Protein AF-A0A3N5G6B9-F1 (afdb_monomer_lite)

Structure (mmCIF, N/CA/C/O backbone):
data_AF-A0A3N5G6B9-F1
#
_entry.id   AF-A0A3N5G6B9-F1
#
loop_
_atom_site.group_PDB
_atom_site.id
_atom_site.type_symbol
_atom_site.label_atom_id
_atom_site.label_alt_id
_atom_site.label_comp_id
_atom_site.label_asym_id
_atom_site.label_entity_id
_atom_site.label_seq_id
_atom_site.pdbx_PDB_ins_code
_atom_site.Cartn_x
_atom_site.Cartn_y
_atom_site.Cartn_z
_atom_site.occupancy
_atom_site.B_iso_or_equiv
_atom_site.auth_seq_id
_atom_site.auth_comp_id
_atom_site.auth_asym_id
_atom_site.auth_atom_id
_atom_site.pdbx_PDB_model_num
ATOM 1 N N . MET A 1 1 ? -20.239 3.267 16.065 1.00 48.22 1 MET A N 1
ATOM 2 C CA . MET A 1 1 ? -19.106 2.953 15.160 1.00 48.22 1 MET A CA 1
ATOM 3 C C . MET A 1 1 ? -18.355 4.244 14.834 1.00 48.22 1 MET A C 1
ATOM 5 O O . MET A 1 1 ? -18.970 5.144 14.275 1.00 48.22 1 MET A O 1
ATOM 9 N N . SER A 1 2 ? -17.072 4.395 15.193 1.00 54.62 2 SER A N 1
ATOM 10 C CA . SER A 1 2 ? -16.310 5.609 14.844 1.00 54.62 2 SER A CA 1
ATOM 11 C C . SER A 1 2 ? -15.716 5.480 13.439 1.00 54.62 2 SER A C 1
ATOM 13 O O . SER A 1 2 ? -14.692 4.826 13.252 1.00 54.62 2 SER A O 1
ATOM 15 N N . ARG A 1 3 ? -16.334 6.139 12.453 1.00 71.06 3 ARG A N 1
ATOM 16 C CA . ARG A 1 3 ? -15.853 6.231 11.055 1.00 71.06 3 ARG A CA 1
ATOM 17 C C . ARG A 1 3 ? -14.401 6.740 10.957 1.00 71.06 3 ARG A C 1
ATOM 19 O O . ARG A 1 3 ? -13.704 6.430 9.999 1.00 71.06 3 ARG A O 1
ATOM 26 N N . ALA A 1 4 ? -13.935 7.446 11.989 1.00 69.12 4 ALA A N 1
ATOM 27 C CA . ALA A 1 4 ? -12.572 7.950 12.118 1.00 69.12 4 ALA A CA 1
ATOM 28 C C . ALA A 1 4 ? -11.488 6.850 12.124 1.00 69.12 4 ALA A C 1
ATOM 30 O O . ALA A 1 4 ? -10.441 7.040 11.514 1.00 69.12 4 ALA A O 1
ATOM 31 N N . GLY A 1 5 ? -11.733 5.692 12.755 1.00 69.69 5 GLY A N 1
ATOM 32 C CA . GLY A 1 5 ? -10.742 4.605 12.827 1.00 69.69 5 GLY A CA 1
ATOM 33 C C . GLY A 1 5 ? -10.517 3.916 11.479 1.00 69.69 5 GLY A C 1
ATOM 34 O O . GLY A 1 5 ? -9.381 3.651 11.096 1.00 69.69 5 GLY A O 1
ATOM 35 N N . ALA A 1 6 ? -11.596 3.705 10.720 1.00 72.31 6 ALA A N 1
ATOM 36 C CA . ALA A 1 6 ? -11.523 3.178 9.358 1.00 72.31 6 ALA A CA 1
ATOM 37 C C . ALA A 1 6 ? -10.863 4.178 8.391 1.00 72.31 6 ALA A C 1
ATOM 39 O O . ALA A 1 6 ? -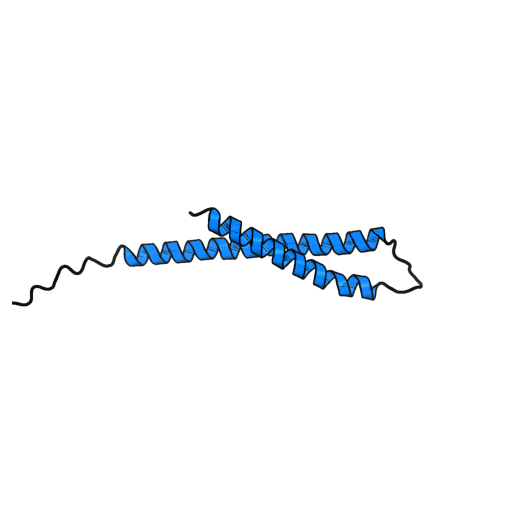10.029 3.783 7.581 1.00 72.31 6 ALA A O 1
ATOM 40 N N . ALA A 1 7 ? -11.179 5.474 8.517 1.00 78.62 7 ALA A N 1
ATOM 41 C CA . ALA A 1 7 ? -10.572 6.524 7.701 1.00 78.62 7 ALA A CA 1
ATOM 42 C C . ALA A 1 7 ? -9.054 6.620 7.928 1.00 78.62 7 ALA A C 1
ATOM 44 O O . ALA A 1 7 ? -8.285 6.555 6.973 1.00 78.62 7 ALA A O 1
ATOM 45 N N . PHE A 1 8 ? -8.604 6.681 9.185 1.00 83.19 8 PHE A N 1
ATOM 46 C CA . PHE A 1 8 ? -7.175 6.721 9.509 1.00 83.19 8 PHE A CA 1
ATOM 47 C C . PHE A 1 8 ? -6.441 5.449 9.068 1.00 83.19 8 PHE A C 1
ATOM 49 O O . PHE A 1 8 ? -5.375 5.526 8.456 1.00 83.19 8 PHE A O 1
ATOM 56 N N . GLY A 1 9 ? -7.053 4.285 9.310 1.00 80.75 9 GLY A N 1
ATOM 57 C CA . GLY A 1 9 ? -6.537 3.002 8.848 1.00 80.75 9 GLY A CA 1
ATOM 58 C C . GLY A 1 9 ? -6.327 2.976 7.335 1.00 80.75 9 GLY A C 1
ATOM 59 O O . GLY A 1 9 ? -5.264 2.567 6.881 1.00 80.75 9 GLY A O 1
ATOM 60 N N . SER A 1 10 ? -7.281 3.487 6.550 1.00 85.19 10 SER A N 1
ATOM 61 C CA . SER A 1 10 ? -7.153 3.543 5.087 1.00 85.19 10 SER A CA 1
ATOM 62 C C . SER A 1 10 ? -6.042 4.482 4.597 1.00 85.19 10 SER A C 1
ATOM 64 O O . SER A 1 10 ? -5.384 4.164 3.612 1.00 85.19 10 SER A O 1
ATOM 66 N N . LEU A 1 11 ? -5.768 5.589 5.300 1.00 86.12 11 LEU A N 1
ATOM 67 C CA . LEU A 1 11 ? -4.701 6.534 4.939 1.00 86.12 11 LEU A CA 1
ATOM 68 C C . LEU A 1 11 ? -3.303 5.940 5.173 1.00 86.12 11 LEU A C 1
ATOM 70 O O . LEU A 1 11 ? -2.432 6.021 4.302 1.00 86.12 11 LEU A O 1
ATOM 74 N N . ILE A 1 12 ? -3.088 5.304 6.331 1.00 90.44 12 ILE A N 1
ATOM 75 C CA . ILE A 1 12 ? -1.823 4.612 6.627 1.00 90.44 12 ILE A CA 1
ATOM 76 C C . ILE A 1 12 ? -1.662 3.400 5.716 1.00 90.44 12 ILE A C 1
ATOM 78 O O . ILE A 1 12 ? -0.616 3.215 5.102 1.00 90.44 12 ILE A O 1
ATOM 82 N N . GLY A 1 13 ? -2.713 2.592 5.594 1.00 88.56 13 GLY A N 1
ATOM 83 C CA . GLY A 1 13 ? -2.708 1.425 4.729 1.00 88.56 13 GLY A CA 1
ATOM 84 C C . GLY A 1 13 ? -2.385 1.784 3.282 1.00 88.56 13 GLY A C 1
ATOM 85 O O . GLY A 1 13 ? -1.502 1.174 2.687 1.00 88.56 13 GLY A O 1
ATOM 86 N N . GLY A 1 14 ? -3.044 2.803 2.727 1.00 86.44 14 GLY A N 1
ATOM 87 C CA . GLY A 1 14 ? -2.829 3.244 1.351 1.00 86.44 14 GLY A CA 1
ATOM 88 C C . GLY A 1 14 ? -1.416 3.768 1.098 1.00 86.44 14 GLY A C 1
ATOM 89 O O . GLY A 1 14 ? -0.802 3.395 0.102 1.00 86.44 14 GLY A O 1
ATOM 90 N N . SER A 1 15 ? -0.863 4.569 2.013 1.00 87.50 15 SER A N 1
ATOM 91 C CA . SER A 1 15 ? 0.505 5.099 1.883 1.00 87.50 15 SER A CA 1
ATOM 92 C C . SER A 1 15 ? 1.582 4.013 2.005 1.00 87.50 15 SER A C 1
ATOM 94 O O . SER A 1 15 ? 2.503 3.973 1.188 1.00 87.50 15 SER A O 1
ATOM 96 N N . VAL A 1 16 ? 1.447 3.084 2.958 1.00 90.94 16 VAL A N 1
ATOM 97 C CA . VAL A 1 16 ? 2.364 1.938 3.107 1.00 90.94 16 VAL A CA 1
ATOM 98 C C . VAL A 1 16 ? 2.247 0.982 1.919 1.00 90.94 16 VAL A C 1
ATOM 100 O O . VAL A 1 16 ? 3.260 0.534 1.384 1.00 90.94 16 VAL A O 1
ATOM 103 N N . GLY A 1 17 ? 1.024 0.702 1.467 1.00 90.75 17 GLY A N 1
ATOM 104 C CA . GLY A 1 17 ? 0.771 -0.142 0.304 1.00 90.75 17 GLY A CA 1
ATOM 105 C C . GLY A 1 17 ? 1.337 0.444 -0.987 1.00 90.75 17 GLY A C 1
ATOM 106 O O . GLY A 1 17 ? 1.955 -0.280 -1.763 1.00 90.75 17 GLY A O 1
ATOM 107 N N . PHE A 1 18 ? 1.187 1.754 -1.199 1.00 89.00 18 PHE A N 1
ATOM 108 C CA . PHE A 1 18 ? 1.769 2.452 -2.345 1.00 89.00 18 PHE A CA 1
ATOM 109 C C . PHE A 1 18 ? 3.296 2.329 -2.355 1.00 89.00 18 PHE A C 1
ATOM 111 O O . PHE A 1 18 ? 3.877 1.945 -3.368 1.00 89.00 18 PHE A O 1
ATOM 118 N N . ALA A 1 19 ? 3.942 2.595 -1.214 1.00 87.88 19 ALA A N 1
ATOM 119 C CA . ALA A 1 19 ? 5.390 2.466 -1.086 1.00 87.88 19 ALA A CA 1
ATOM 120 C C . ALA A 1 19 ? 5.848 1.027 -1.365 1.00 87.88 19 ALA A C 1
ATOM 122 O O . ALA A 1 19 ? 6.766 0.817 -2.154 1.00 87.88 19 ALA A O 1
ATOM 123 N N . ALA A 1 20 ? 5.175 0.030 -0.784 1.00 87.56 20 ALA A N 1
ATOM 124 C CA . ALA A 1 20 ? 5.484 -1.379 -1.018 1.00 87.56 20 ALA A CA 1
ATOM 125 C C . ALA A 1 20 ? 5.329 -1.776 -2.499 1.00 87.56 20 ALA A C 1
ATOM 127 O O . ALA A 1 20 ? 6.202 -2.449 -3.043 1.00 87.56 20 ALA A O 1
ATOM 128 N N . GLY A 1 21 ? 4.261 -1.319 -3.164 1.00 87.50 21 GLY A N 1
ATOM 129 C CA . GLY A 1 21 ? 4.040 -1.547 -4.595 1.00 87.50 21 GLY A CA 1
ATOM 130 C C . GLY A 1 21 ? 5.114 -0.900 -5.470 1.00 87.50 21 GLY A C 1
ATOM 131 O O . GLY A 1 21 ? 5.623 -1.534 -6.390 1.00 87.50 21 GLY A O 1
ATOM 132 N N . TYR A 1 22 ? 5.523 0.326 -5.141 1.00 84.88 22 TYR A N 1
ATOM 133 C CA . TYR A 1 22 ? 6.595 1.029 -5.846 1.00 84.88 22 TYR A CA 1
ATOM 134 C C . TYR A 1 22 ? 7.955 0.330 -5.683 1.00 84.88 22 TYR A C 1
ATOM 136 O O . TYR A 1 22 ? 8.654 0.085 -6.668 1.00 84.88 22 TYR A O 1
ATOM 144 N N . PHE A 1 23 ? 8.320 -0.070 -4.459 1.00 83.75 23 PHE A N 1
ATOM 145 C CA . PHE A 1 23 ? 9.570 -0.802 -4.224 1.00 83.75 23 PHE A CA 1
ATOM 146 C C . PHE A 1 23 ? 9.574 -2.177 -4.906 1.00 83.75 23 PHE A C 1
ATOM 148 O O . PHE A 1 23 ? 10.611 -2.576 -5.433 1.00 83.75 23 PHE A O 1
ATOM 155 N N . ALA A 1 24 ? 8.428 -2.861 -4.974 1.00 82.06 24 ALA A N 1
ATOM 156 C CA . ALA A 1 24 ? 8.282 -4.127 -5.696 1.00 82.06 24 ALA A CA 1
ATOM 157 C C . ALA A 1 24 ? 8.400 -3.973 -7.225 1.00 82.06 24 ALA A C 1
ATOM 159 O O . ALA A 1 24 ? 8.874 -4.890 -7.894 1.00 82.06 24 ALA A O 1
ATOM 160 N N . ALA A 1 25 ? 8.015 -2.819 -7.776 1.00 77.31 25 ALA A N 1
ATOM 161 C CA . ALA A 1 25 ? 8.135 -2.525 -9.203 1.00 77.31 25 ALA A CA 1
ATOM 162 C C . ALA A 1 25 ? 9.582 -2.239 -9.633 1.00 77.31 25 ALA A C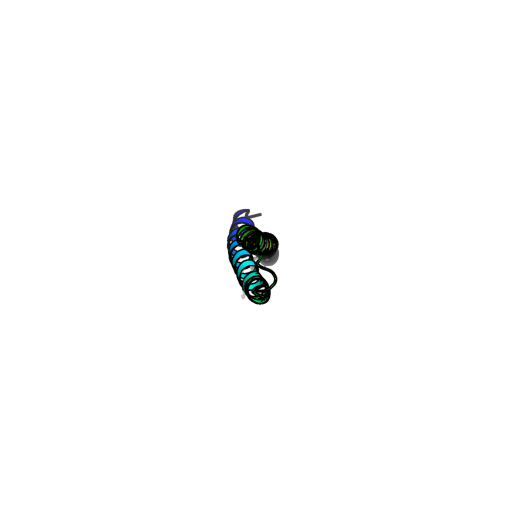 1
ATOM 164 O O . ALA A 1 25 ? 9.983 -2.599 -10.740 1.00 77.31 25 ALA A O 1
ATOM 165 N N . SER A 1 26 ? 10.381 -1.623 -8.754 1.00 73.12 26 SER A N 1
ATOM 166 C CA . SER A 1 26 ? 11.749 -1.201 -9.079 1.00 73.12 26 SER A CA 1
ATOM 167 C C . SER A 1 26 ? 12.679 -2.318 -9.599 1.00 73.12 26 SER A C 1
ATOM 169 O O . SER A 1 26 ? 13.328 -2.076 -10.619 1.00 73.12 26 SER A O 1
ATOM 171 N N . PRO A 1 27 ? 12.732 -3.547 -9.034 1.00 69.06 27 PRO A N 1
ATOM 172 C CA . PRO A 1 27 ? 13.565 -4.619 -9.583 1.00 69.06 27 PRO A CA 1
ATOM 173 C C . PRO A 1 27 ? 13.044 -5.164 -10.917 1.00 69.06 27 PRO A C 1
ATOM 175 O O . PRO A 1 27 ? 13.850 -5.583 -11.740 1.00 69.06 27 PRO A O 1
ATOM 178 N N . ILE A 1 28 ? 11.727 -5.131 -11.164 1.00 65.12 28 ILE A N 1
ATOM 179 C CA . ILE A 1 28 ? 11.137 -5.557 -12.445 1.00 65.12 28 ILE A CA 1
ATOM 180 C C . ILE A 1 28 ? 11.550 -4.574 -13.543 1.00 65.12 28 ILE A C 1
ATOM 182 O O . ILE A 1 28 ? 12.021 -4.999 -14.592 1.00 65.12 28 ILE A O 1
ATOM 186 N N . ALA A 1 29 ? 11.468 -3.271 -13.261 1.00 65.00 29 ALA A N 1
ATOM 187 C CA . ALA A 1 29 ? 11.873 -2.220 -14.189 1.00 65.00 29 ALA A CA 1
ATOM 188 C C . ALA A 1 29 ? 13.389 -2.199 -14.475 1.00 65.00 29 ALA A C 1
ATOM 190 O O . ALA A 1 29 ? 13.791 -1.805 -15.566 1.00 65.00 29 ALA A O 1
ATOM 191 N N . HIS A 1 30 ? 14.228 -2.620 -13.518 1.00 65.88 30 HIS A N 1
ATOM 192 C CA . HIS A 1 30 ? 15.685 -2.728 -13.709 1.00 65.88 30 HIS A CA 1
ATOM 193 C C . HIS A 1 30 ? 16.103 -4.051 -14.376 1.00 65.88 30 HIS A C 1
ATOM 195 O O . HIS A 1 30 ? 17.128 -4.103 -15.048 1.00 65.88 3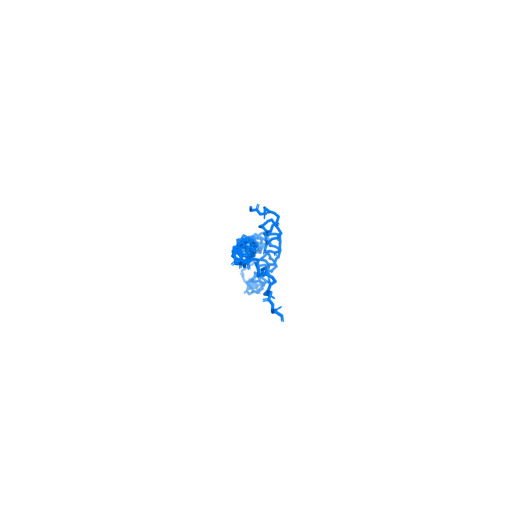0 HIS A O 1
ATOM 201 N N . ALA A 1 31 ? 15.327 -5.129 -14.222 1.00 62.41 31 ALA A N 1
ATOM 202 C CA . ALA A 1 31 ? 15.597 -6.409 -14.882 1.00 62.41 31 ALA A CA 1
ATOM 203 C C . ALA A 1 31 ? 15.288 -6.384 -16.392 1.00 62.41 31 ALA A C 1
ATOM 205 O O . ALA A 1 31 ? 15.775 -7.235 -17.133 1.00 62.41 31 ALA A O 1
ATOM 206 N N . THR A 1 32 ? 14.494 -5.414 -16.849 1.00 61.22 32 THR A N 1
ATOM 207 C CA . THR A 1 32 ? 14.111 -5.230 -18.257 1.00 61.22 32 THR A CA 1
ATOM 208 C C . THR A 1 32 ? 15.050 -4.323 -19.055 1.00 61.22 32 THR A C 1
ATOM 210 O O . THR A 1 32 ? 14.801 -4.110 -20.239 1.00 61.22 32 THR A O 1
ATOM 213 N N . ASP A 1 33 ? 16.139 -3.827 -18.460 1.00 62.59 33 ASP A N 1
ATOM 214 C CA . ASP A 1 33 ? 17.163 -3.016 -19.139 1.00 62.59 33 ASP A CA 1
ATOM 215 C C . ASP A 1 33 ? 18.079 -3.889 -20.044 1.00 62.59 33 ASP A C 1
ATOM 217 O O . ASP A 1 33 ? 19.305 -3.773 -20.016 1.00 62.59 33 ASP A O 1
ATOM 221 N N . ASP A 1 34 ? 17.503 -4.794 -20.853 1.00 64.81 34 ASP A N 1
ATOM 222 C CA . ASP A 1 34 ? 18.239 -5.466 -21.932 1.00 64.81 34 ASP A CA 1
ATOM 223 C C . ASP A 1 34 ? 18.391 -4.470 -23.098 1.00 64.81 34 ASP A C 1
ATOM 225 O O . ASP A 1 34 ? 17.393 -4.096 -23.723 1.00 64.81 34 ASP A O 1
ATOM 229 N N . PRO A 1 35 ? 19.619 -4.044 -23.447 1.00 65.25 35 PRO A N 1
ATOM 230 C CA . PRO A 1 35 ? 19.853 -3.058 -24.503 1.00 65.25 35 PRO A CA 1
ATOM 231 C C . PRO A 1 35 ? 19.380 -3.518 -25.892 1.00 65.25 35 PRO A C 1
ATOM 233 O O . PRO A 1 35 ? 19.319 -2.709 -26.816 1.00 65.25 35 PRO A O 1
ATOM 236 N N . ARG A 1 36 ? 19.046 -4.804 -26.061 1.00 72.81 36 ARG A N 1
ATOM 237 C CA . ARG A 1 36 ? 18.508 -5.362 -27.310 1.00 72.81 36 ARG A CA 1
ATOM 238 C C . ARG A 1 36 ? 17.004 -5.142 -27.477 1.00 72.81 36 ARG A C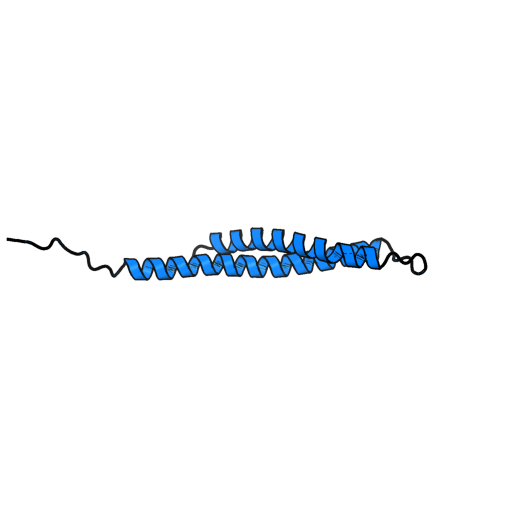 1
ATOM 240 O O . ARG A 1 36 ? 16.516 -5.237 -28.599 1.00 72.81 36 ARG A O 1
ATOM 247 N N . PHE A 1 37 ? 16.288 -4.837 -26.397 1.00 64.19 37 PHE A N 1
ATOM 248 C CA . PHE A 1 37 ? 14.846 -4.598 -26.400 1.00 64.19 37 PHE A CA 1
ATOM 249 C C . PHE A 1 37 ? 14.556 -3.292 -25.655 1.00 64.19 37 PHE A C 1
ATOM 251 O O . PHE A 1 37 ? 14.163 -3.328 -24.491 1.00 64.19 37 PHE A O 1
ATOM 258 N N . PRO A 1 38 ? 14.791 -2.124 -26.283 1.00 66.00 38 PRO A N 1
ATOM 259 C CA . PRO A 1 38 ? 14.541 -0.845 -25.638 1.00 66.00 38 PRO A CA 1
ATOM 260 C C . PRO A 1 38 ? 13.040 -0.689 -25.392 1.00 66.00 38 PRO A C 1
ATOM 262 O O . PRO A 1 38 ? 12.258 -0.508 -26.324 1.00 66.00 38 PRO A O 1
ATOM 265 N N . TRP A 1 39 ? 12.642 -0.778 -24.127 1.00 71.69 39 TRP A N 1
ATOM 266 C CA . TRP A 1 39 ? 11.287 -0.460 -23.699 1.00 71.69 39 TRP A CA 1
ATOM 267 C C . TRP A 1 39 ? 11.041 1.037 -23.873 1.00 71.69 39 TRP A C 1
ATOM 269 O O . TRP A 1 39 ? 11.913 1.856 -23.561 1.00 71.69 39 TRP A O 1
ATOM 279 N N . ASP A 1 40 ? 9.849 1.407 -24.345 1.00 83.44 40 ASP A N 1
ATOM 280 C CA . ASP A 1 40 ? 9.454 2.810 -24.351 1.00 83.44 40 ASP A CA 1
ATOM 281 C C . ASP A 1 40 ? 9.426 3.313 -22.899 1.00 83.44 40 ASP A C 1
ATOM 283 O O . ASP A 1 40 ? 8.879 2.674 -21.994 1.00 83.44 40 ASP A O 1
ATOM 287 N N . ARG A 1 41 ? 10.022 4.482 -22.658 1.00 79.62 41 ARG A N 1
ATOM 288 C CA . ARG A 1 41 ? 10.054 5.125 -21.340 1.00 79.62 41 ARG A CA 1
ATOM 289 C C . ARG A 1 41 ? 8.643 5.277 -20.768 1.00 79.62 41 ARG A C 1
ATOM 291 O O . ARG A 1 41 ? 8.457 5.166 -19.558 1.00 79.62 41 ARG A O 1
ATOM 298 N N . GLN A 1 42 ? 7.658 5.505 -21.638 1.00 79.31 42 GLN A N 1
ATOM 299 C CA . GLN A 1 42 ? 6.250 5.598 -21.265 1.00 79.31 42 GLN A CA 1
ATOM 300 C C . GLN A 1 42 ? 5.701 4.270 -20.717 1.00 79.31 42 GLN A C 1
ATOM 302 O O . GLN A 1 42 ? 4.922 4.268 -19.765 1.00 79.31 42 GLN A O 1
ATOM 307 N N . GLU A 1 43 ? 6.122 3.137 -21.278 1.00 81.56 43 GLU A N 1
ATOM 308 C CA . GLU A 1 43 ? 5.671 1.801 -20.883 1.00 81.56 43 GLU A CA 1
ATOM 309 C C . GLU A 1 43 ? 6.244 1.392 -19.520 1.00 81.56 43 GLU A C 1
ATOM 311 O O . GLU A 1 43 ? 5.514 0.881 -18.667 1.00 81.56 43 GLU A O 1
ATOM 316 N N . ARG A 1 44 ? 7.512 1.739 -19.261 1.00 75.81 44 ARG A N 1
ATOM 317 C CA . ARG A 1 44 ? 8.145 1.572 -17.943 1.00 75.81 44 ARG A CA 1
ATOM 318 C C . ARG A 1 44 ? 7.423 2.374 -16.858 1.00 75.81 44 ARG A C 1
ATOM 320 O O . ARG A 1 44 ? 7.089 1.826 -15.809 1.00 75.81 44 ARG A O 1
ATOM 327 N N . LEU A 1 45 ? 7.118 3.644 -17.131 1.00 81.25 45 LEU A N 1
ATOM 328 C CA . LEU A 1 45 ? 6.359 4.492 -16.205 1.00 81.25 45 LEU A CA 1
ATOM 329 C C . LEU A 1 45 ? 4.948 3.944 -15.952 1.00 81.25 45 LEU A C 1
ATOM 331 O O . LEU A 1 45 ? 4.488 3.936 -14.811 1.00 81.25 45 LEU A O 1
ATOM 335 N N . ASN A 1 46 ? 4.277 3.435 -16.989 1.00 85.56 46 ASN A N 1
ATOM 336 C CA . ASN A 1 46 ? 2.957 2.821 -16.852 1.00 85.56 46 ASN A CA 1
ATOM 337 C C . 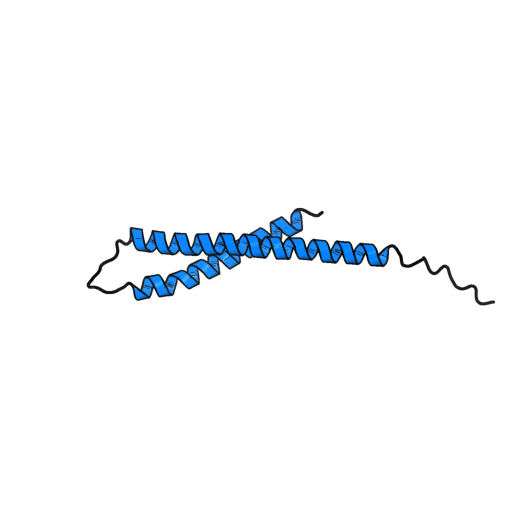ASN A 1 46 ? 2.997 1.553 -15.984 1.00 85.56 46 ASN A C 1
ATOM 339 O O . ASN A 1 46 ? 2.093 1.344 -15.173 1.00 85.56 46 ASN A O 1
ATOM 343 N N . MET A 1 47 ? 4.036 0.720 -16.106 1.00 82.00 47 MET A N 1
ATOM 344 C CA . MET A 1 47 ? 4.207 -0.441 -15.227 1.00 82.00 47 MET A CA 1
ATOM 345 C C . MET A 1 47 ? 4.450 -0.033 -13.777 1.00 82.00 47 MET A C 1
ATOM 347 O O . MET A 1 47 ? 3.754 -0.526 -12.890 1.00 82.00 47 MET A O 1
ATOM 351 N N . GLU A 1 48 ? 5.386 0.884 -13.529 1.00 84.25 48 GLU A N 1
ATOM 352 C CA . GLU A 1 48 ? 5.684 1.375 -12.178 1.00 84.25 48 GLU A CA 1
ATOM 353 C C . GLU A 1 48 ? 4.433 1.984 -11.518 1.00 84.25 48 GLU A C 1
ATOM 355 O O . GLU A 1 48 ? 4.121 1.665 -10.367 1.00 84.25 48 GLU A O 1
ATOM 360 N N . MET A 1 49 ? 3.653 2.775 -12.268 1.00 85.81 49 MET A N 1
ATOM 361 C CA . MET A 1 49 ? 2.370 3.310 -11.805 1.00 85.81 49 MET A CA 1
ATOM 362 C C . MET A 1 49 ? 1.354 2.209 -11.499 1.00 85.81 49 MET A C 1
ATOM 364 O O . MET A 1 49 ? 0.715 2.265 -10.450 1.00 85.81 49 MET A O 1
ATOM 368 N N . ASN A 1 50 ? 1.207 1.200 -12.362 1.00 88.12 50 ASN A N 1
ATOM 369 C CA . ASN A 1 50 ? 0.258 0.107 -12.140 1.00 88.12 50 ASN A CA 1
ATOM 370 C C . ASN A 1 50 ? 0.580 -0.680 -10.863 1.00 88.12 50 ASN A C 1
ATOM 372 O O . ASN A 1 50 ? -0.316 -0.928 -10.056 1.00 88.12 50 ASN A O 1
ATOM 376 N N . PHE A 1 51 ? 1.847 -1.030 -10.633 1.00 86.56 51 PHE A N 1
ATOM 377 C CA . PHE A 1 51 ? 2.257 -1.742 -9.419 1.00 86.56 51 PHE A CA 1
ATOM 378 C C . PHE A 1 51 ? 2.080 -0.897 -8.154 1.00 86.56 51 PHE A C 1
ATOM 380 O O . PHE A 1 51 ? 1.584 -1.400 -7.142 1.00 86.56 51 PHE A O 1
ATOM 387 N N . ALA A 1 52 ? 2.419 0.392 -8.209 1.00 86.38 52 ALA A N 1
ATOM 388 C CA . ALA A 1 52 ? 2.193 1.306 -7.095 1.00 86.38 52 ALA A CA 1
ATOM 389 C C . ALA A 1 52 ? 0.693 1.463 -6.780 1.00 86.38 52 ALA A C 1
ATOM 391 O O . ALA A 1 52 ? 0.299 1.493 -5.612 1.00 86.38 52 ALA A O 1
ATOM 392 N N . LEU A 1 53 ? -0.159 1.489 -7.809 1.00 89.81 53 LEU A N 1
ATOM 393 C CA . LEU A 1 53 ? -1.610 1.598 -7.670 1.00 89.81 53 LEU A CA 1
ATOM 394 C C . LEU A 1 53 ? -2.221 0.323 -7.074 1.00 89.81 53 LEU A C 1
ATOM 396 O O . LEU A 1 53 ? -3.014 0.406 -6.138 1.00 89.81 53 LEU A O 1
ATOM 400 N N . VAL A 1 54 ? -1.793 -0.858 -7.534 1.00 90.50 54 VAL A N 1
ATOM 401 C CA . VAL A 1 54 ? -2.178 -2.149 -6.936 1.00 90.50 54 VAL A CA 1
ATOM 402 C C . VAL A 1 54 ? -1.767 -2.207 -5.463 1.00 90.50 54 VAL A C 1
ATOM 404 O O . VAL A 1 54 ? -2.582 -2.559 -4.607 1.00 90.50 54 VAL A O 1
ATOM 407 N N . GLY A 1 55 ? -0.534 -1.799 -5.152 1.00 90.19 55 GLY A N 1
ATOM 408 C CA . GLY A 1 55 ? -0.041 -1.715 -3.781 1.00 90.19 55 GLY A CA 1
ATOM 409 C C . GLY A 1 55 ? -0.894 -0.792 -2.909 1.00 90.19 55 GLY A C 1
ATOM 410 O O . GLY A 1 55 ? -1.319 -1.187 -1.822 1.00 90.19 55 GLY A O 1
ATOM 411 N N . ALA A 1 56 ? -1.214 0.410 -3.395 1.00 87.88 56 ALA A N 1
ATOM 412 C CA . ALA A 1 56 ? -2.053 1.376 -2.684 1.00 87.88 56 ALA A CA 1
ATOM 413 C C . ALA A 1 56 ? -3.461 0.837 -2.400 1.00 87.88 56 ALA A C 1
ATOM 415 O O . ALA A 1 56 ? -3.992 1.036 -1.305 1.00 87.88 56 ALA A O 1
ATOM 416 N N . VAL A 1 57 ? -4.059 0.129 -3.363 1.00 91.88 57 VAL A N 1
ATOM 417 C CA . VAL A 1 57 ? -5.386 -0.481 -3.218 1.00 91.88 57 VAL A CA 1
ATOM 418 C C . VAL A 1 57 ? -5.363 -1.549 -2.124 1.00 91.88 57 VAL A C 1
ATOM 420 O O . VAL A 1 57 ? -6.131 -1.456 -1.166 1.00 91.88 57 VAL A O 1
ATOM 423 N N . ILE A 1 58 ? -4.447 -2.519 -2.210 1.00 91.88 58 ILE A N 1
ATOM 424 C CA . ILE A 1 58 ? -4.321 -3.598 -1.216 1.00 91.88 58 ILE A CA 1
ATOM 425 C C . ILE A 1 58 ? -4.032 -3.021 0.170 1.00 91.88 58 ILE A C 1
ATOM 427 O O . ILE A 1 58 ? -4.679 -3.392 1.152 1.00 91.88 58 ILE A O 1
ATOM 431 N N . GLY A 1 59 ? -3.098 -2.074 0.246 1.00 90.75 59 GLY A N 1
ATOM 432 C CA . GLY A 1 59 ? -2.757 -1.395 1.485 1.00 90.75 59 GLY A CA 1
ATOM 433 C C . GLY A 1 59 ? -3.953 -0.677 2.103 1.00 90.75 59 GLY A C 1
ATOM 434 O O . GLY A 1 59 ? -4.191 -0.812 3.301 1.00 90.75 59 GLY A O 1
ATOM 435 N N . SER A 1 60 ? -4.761 0.021 1.302 1.00 88.75 60 SER A N 1
ATOM 436 C CA . SER A 1 60 ? -5.967 0.712 1.778 1.00 88.75 60 SER A CA 1
ATOM 437 C C . SER A 1 60 ? -6.986 -0.259 2.380 1.00 88.75 60 SER A C 1
ATOM 439 O O . SER A 1 60 ? -7.549 0.028 3.438 1.00 88.75 60 SER A O 1
ATOM 441 N N . PHE A 1 61 ? -7.184 -1.429 1.762 1.00 88.62 61 PHE A N 1
ATOM 442 C CA . PHE A 1 61 ? -8.057 -2.478 2.300 1.00 88.62 61 PHE A CA 1
ATOM 443 C C . PHE A 1 61 ? -7.516 -3.075 3.601 1.00 88.62 61 PHE A C 1
ATOM 445 O O . PHE A 1 61 ? -8.265 -3.205 4.571 1.00 88.62 61 PHE A O 1
ATOM 452 N N . ALA A 1 62 ? -6.220 -3.387 3.655 1.00 87.38 62 ALA A N 1
ATOM 453 C CA . ALA A 1 62 ? -5.581 -3.910 4.860 1.00 87.38 62 ALA A CA 1
ATOM 454 C C . ALA A 1 62 ? -5.653 -2.901 6.018 1.00 87.38 62 ALA A C 1
ATOM 456 O O . ALA A 1 62 ? -6.040 -3.243 7.136 1.00 87.38 62 ALA A O 1
ATOM 457 N N . GLY A 1 63 ? -5.356 -1.632 5.743 1.00 86.38 63 GLY A N 1
ATOM 458 C CA . GLY A 1 63 ? -5.431 -0.557 6.724 1.00 86.38 63 GLY A CA 1
ATOM 459 C C . GLY A 1 63 ? -6.856 -0.291 7.209 1.00 86.38 63 GLY A C 1
ATOM 460 O O . GLY A 1 63 ? -7.074 -0.114 8.408 1.00 86.38 63 GLY A O 1
ATOM 461 N N . ALA A 1 64 ? -7.847 -0.336 6.316 1.00 83.19 64 ALA A N 1
ATOM 462 C CA . ALA A 1 64 ? -9.254 -0.256 6.697 1.00 83.19 64 ALA A CA 1
ATOM 463 C C . ALA A 1 64 ? -9.680 -1.445 7.576 1.00 83.19 64 ALA A C 1
ATOM 465 O O . ALA A 1 64 ? -10.398 -1.239 8.555 1.00 83.19 64 ALA A O 1
ATOM 466 N N . ALA A 1 65 ? -9.206 -2.662 7.286 1.00 83.50 65 ALA A N 1
ATOM 467 C CA . ALA A 1 65 ? -9.486 -3.856 8.087 1.00 83.50 65 ALA A CA 1
ATOM 468 C C . ALA A 1 65 ? -8.888 -3.761 9.500 1.00 83.50 65 ALA A C 1
ATOM 470 O O . ALA A 1 65 ? -9.581 -4.033 10.480 1.00 83.50 65 ALA A O 1
ATOM 471 N N . VAL A 1 66 ? -7.641 -3.298 9.631 1.00 83.56 66 VAL A N 1
ATOM 472 C CA . VAL A 1 66 ? -7.005 -3.045 10.938 1.00 83.56 66 VAL A CA 1
ATOM 473 C C . VAL A 1 66 ? -7.724 -1.917 11.688 1.00 83.56 66 VAL A C 1
ATOM 475 O O . VAL A 1 66 ? -8.039 -2.049 12.874 1.00 83.56 66 VAL A O 1
ATOM 478 N N . GLY A 1 67 ? -8.060 -0.829 10.989 1.00 81.88 67 GLY A N 1
ATOM 479 C CA . GLY A 1 67 ? -8.844 0.279 11.534 1.00 81.88 67 GLY A CA 1
ATOM 480 C C . GLY A 1 67 ? -10.215 -0.172 12.049 1.00 81.88 67 GLY A C 1
ATOM 481 O O . GLY A 1 67 ? -10.624 0.224 13.144 1.00 81.88 67 GLY A O 1
ATOM 482 N N . ALA A 1 68 ? -10.894 -1.060 11.320 1.00 74.50 68 ALA A N 1
ATOM 483 C CA . ALA A 1 68 ? -12.156 -1.671 11.729 1.00 74.50 68 ALA A CA 1
ATOM 484 C C . ALA A 1 68 ? -11.979 -2.637 12.914 1.00 74.50 68 ALA A C 1
ATOM 486 O O . ALA A 1 68 ? -12.745 -2.563 13.873 1.00 74.50 68 ALA A O 1
ATOM 487 N N . GLY A 1 69 ? -10.937 -3.473 12.910 1.00 73.50 69 GLY A N 1
ATOM 488 C CA . GLY A 1 69 ? -10.624 -4.398 14.005 1.00 73.50 69 GLY A CA 1
ATOM 489 C C . GLY A 1 69 ? -10.384 -3.683 15.338 1.00 73.50 69 GLY A C 1
ATOM 490 O O . GLY A 1 69 ? -10.898 -4.111 16.373 1.00 73.50 69 GLY A O 1
ATOM 491 N N . SER A 1 70 ? -9.713 -2.526 15.313 1.00 71.44 70 SER A N 1
ATOM 492 C CA . SER A 1 70 ? -9.539 -1.682 16.507 1.00 71.44 70 SER A CA 1
ATOM 493 C C . SER A 1 70 ? -10.870 -1.197 17.108 1.00 71.44 70 SER A C 1
ATOM 495 O O . SER A 1 70 ? -10.975 -0.989 18.319 1.00 71.44 70 SER A O 1
ATOM 497 N N . CYS A 1 71 ? -11.915 -1.059 16.285 1.00 65.12 71 CYS A N 1
ATOM 498 C CA . CYS A 1 71 ? -13.249 -0.680 16.741 1.00 65.12 71 CYS A CA 1
ATOM 499 C C . CYS A 1 71 ? -13.967 -1.855 17.422 1.00 65.12 71 CYS A C 1
ATOM 501 O O . CYS A 1 71 ? -14.646 -1.648 18.427 1.00 65.12 71 CYS A O 1
ATOM 503 N N . THR A 1 72 ? -13.780 -3.079 16.924 1.00 65.12 72 THR A N 1
ATOM 504 C CA . THR A 1 72 ? -14.373 -4.296 17.497 1.00 65.12 72 THR A CA 1
ATOM 505 C C . THR A 1 72 ? -13.793 -4.611 18.876 1.00 65.12 72 THR A C 1
ATOM 507 O O . THR A 1 72 ? -14.544 -4.918 19.799 1.00 65.12 72 THR A O 1
ATOM 510 N N . VAL A 1 73 ? -12.476 -4.443 19.061 1.00 62.25 73 VAL A N 1
ATOM 511 C CA . VAL A 1 73 ? -11.818 -4.623 20.371 1.00 62.25 73 VAL A CA 1
ATOM 512 C C . VAL A 1 73 ? -12.368 -3.637 21.409 1.00 62.25 73 VAL A C 1
ATOM 514 O O . VAL A 1 73 ? -12.613 -4.020 22.552 1.00 62.25 73 VAL A O 1
ATOM 517 N N . LYS A 1 74 ? -12.660 -2.388 21.012 1.00 55.47 74 LYS A N 1
ATOM 518 C CA . LYS A 1 74 ? -13.339 -1.417 21.889 1.00 55.47 74 LYS A CA 1
ATOM 519 C C . LYS A 1 74 ? -14.764 -1.842 22.234 1.00 55.47 74 LYS A C 1
ATOM 521 O O . LYS A 1 74 ? -15.168 -1.670 23.375 1.00 55.47 74 LYS A O 1
ATOM 526 N N . GLN A 1 75 ? -15.507 -2.407 21.285 1.00 56.25 75 GLN A N 1
ATOM 527 C CA . GLN A 1 75 ? -16.898 -2.810 21.498 1.00 56.25 75 GLN A CA 1
ATOM 528 C C . GLN A 1 75 ? -17.013 -4.005 22.460 1.00 56.25 75 GLN A C 1
ATOM 530 O O . GLN A 1 75 ? -17.857 -3.992 23.357 1.0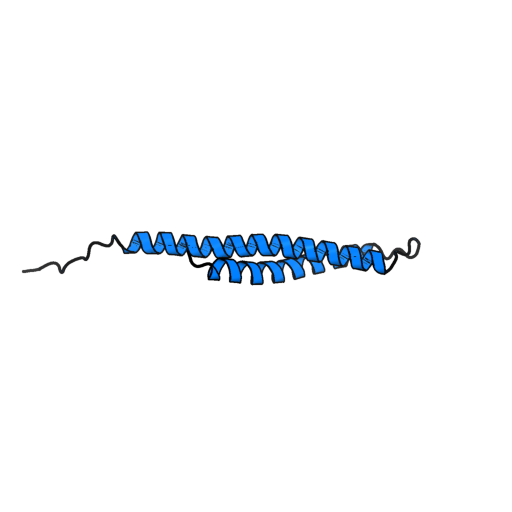0 56.25 75 GLN A O 1
ATOM 535 N N . ILE A 1 76 ? -16.109 -4.984 22.339 1.00 57.19 76 ILE A N 1
ATOM 536 C CA . ILE A 1 76 ? -15.984 -6.109 23.280 1.00 57.19 76 ILE A CA 1
ATOM 537 C C . ILE A 1 76 ? -15.532 -5.602 24.658 1.00 57.19 76 ILE A C 1
ATOM 539 O O . ILE A 1 76 ? -16.126 -5.956 25.675 1.00 57.19 76 ILE A O 1
ATOM 543 N N . GLY A 1 77 ? -14.531 -4.715 24.696 1.00 55.53 77 GLY A N 1
ATOM 544 C CA . GLY A 1 77 ? -14.026 -4.126 25.938 1.00 55.53 77 GLY A CA 1
ATOM 545 C C . GLY A 1 77 ? -15.071 -3.303 26.699 1.00 55.53 77 GLY A C 1
ATOM 546 O O . GLY A 1 77 ? -15.091 -3.328 27.923 1.00 55.53 77 GLY A O 1
ATOM 547 N N . THR A 1 78 ? -15.987 -2.620 26.005 1.00 57.97 78 THR A N 1
ATOM 548 C CA . THR A 1 78 ? -17.098 -1.900 26.651 1.00 57.97 78 THR A CA 1
ATOM 549 C C . THR A 1 78 ? -18.224 -2.818 27.123 1.00 57.97 78 THR A C 1
ATOM 551 O O . THR A 1 78 ? -18.843 -2.527 28.143 1.00 57.97 78 THR A O 1
ATOM 554 N N . ALA A 1 79 ? -18.475 -3.932 26.428 1.00 52.97 79 ALA A N 1
ATOM 555 C CA . ALA A 1 79 ? -19.477 -4.913 26.845 1.00 52.97 79 ALA A CA 1
ATOM 556 C C . ALA A 1 79 ? -19.061 -5.640 28.139 1.00 52.97 79 ALA A C 1
ATOM 558 O O . ALA A 1 79 ? -19.897 -5.860 29.006 1.00 52.97 79 ALA A O 1
ATOM 559 N N . GLY A 1 80 ? -17.766 -5.929 28.318 1.00 49.53 80 GLY A N 1
ATOM 560 C CA . GLY A 1 80 ? -17.242 -6.583 29.526 1.00 49.53 80 GLY A CA 1
ATOM 561 C C . GLY A 1 80 ? -17.118 -5.691 30.772 1.00 49.53 80 GLY A C 1
ATOM 562 O O . GLY A 1 80 ? -16.952 -6.210 31.870 1.00 49.53 80 GLY A O 1
ATOM 563 N N . VAL A 1 81 ? -17.198 -4.361 30.635 1.00 52.16 81 VAL A N 1
ATOM 564 C CA . VAL A 1 81 ? -17.100 -3.411 31.768 1.00 52.16 81 VAL A CA 1
ATOM 565 C C . VAL A 1 81 ? -18.484 -2.972 32.275 1.00 52.16 81 VAL A C 1
ATOM 567 O O . VAL A 1 81 ? -18.617 -2.586 33.434 1.00 52.16 81 VAL A O 1
ATOM 570 N N . GLY A 1 82 ? -19.530 -3.076 31.446 1.00 50.69 82 GLY A N 1
ATOM 571 C CA . GLY A 1 82 ? -20.913 -2.749 31.826 1.00 50.69 82 GLY A CA 1
ATOM 572 C C . GLY A 1 82 ? -21.591 -3.767 32.756 1.00 50.69 82 GLY A C 1
ATOM 573 O O . GLY A 1 82 ? -22.554 -3.410 33.429 1.00 50.69 82 GLY A O 1
ATOM 574 N N . GLU A 1 83 ? -21.072 -4.997 32.834 1.00 54.00 83 GLU A N 1
ATOM 575 C CA . GLU A 1 83 ? -21.532 -6.056 33.746 1.00 54.00 83 GLU A CA 1
ATOM 576 C C . GLU A 1 83 ? -20.537 -6.350 34.880 1.00 54.00 83 GLU A C 1
ATOM 578 O O . GLU A 1 83 ? -20.545 -7.446 35.432 1.00 54.00 83 GLU A O 1
ATOM 583 N N . LEU A 1 84 ? -19.678 -5.404 35.284 1.00 47.00 84 LEU A N 1
ATOM 584 C CA . LEU A 1 84 ? -19.181 -5.472 36.660 1.00 47.00 84 LEU A CA 1
ATOM 585 C C . LEU A 1 84 ? -20.336 -4.988 37.547 1.00 47.00 84 LEU A C 1
ATOM 587 O O . LEU A 1 84 ? -20.546 -3.770 37.620 1.00 47.00 84 LEU A O 1
ATOM 591 N N . PRO A 1 85 ? -21.122 -5.881 38.195 1.00 49.72 85 PRO A N 1
ATOM 592 C CA . PRO A 1 85 ? -22.091 -5.447 39.182 1.00 49.72 85 PRO A CA 1
ATOM 593 C C . PRO A 1 85 ? -21.320 -4.580 40.157 1.00 49.72 85 PRO A C 1
ATOM 595 O O . PRO A 1 85 ? -20.293 -4.997 40.693 1.00 49.72 85 PRO A O 1
ATOM 598 N N . ARG A 1 86 ? -21.782 -3.338 40.303 1.00 60.22 86 ARG A N 1
ATOM 599 C CA . ARG A 1 86 ? -21.307 -2.383 41.292 1.00 60.22 86 ARG A CA 1
ATOM 600 C C . ARG A 1 86 ? -21.231 -3.160 42.600 1.00 60.22 86 ARG A C 1
ATOM 602 O O . ARG A 1 86 ? -22.271 -3.401 43.205 1.00 60.22 86 ARG A O 1
ATOM 609 N N . LEU A 1 87 ? -20.029 -3.613 42.971 1.00 51.47 87 LEU A N 1
ATOM 610 C CA . LEU A 1 87 ? -19.737 -4.228 44.257 1.00 51.47 87 LEU A CA 1
ATOM 611 C C . LEU A 1 87 ? -19.979 -3.107 45.258 1.00 51.47 87 LEU A C 1
ATOM 613 O O . LEU A 1 87 ? -19.098 -2.324 45.607 1.00 51.47 87 LEU A O 1
ATOM 617 N N . SER A 1 88 ? -21.250 -2.943 45.603 1.00 58.06 88 SER A N 1
ATOM 618 C CA . SER A 1 88 ? -21.729 -2.129 46.687 1.00 58.06 88 SER A CA 1
ATOM 619 C C . SER A 1 88 ? -21.066 -2.714 47.918 1.00 58.06 88 SER A C 1
ATOM 621 O O . SER A 1 88 ? -21.455 -3.791 48.353 1.00 58.06 88 SER A O 1
ATOM 623 N N . HIS A 1 89 ? -19.990 -2.062 48.363 1.00 57.56 89 HIS A N 1
ATOM 624 C CA . HIS A 1 89 ? -19.511 -2.024 49.742 1.00 57.56 89 HIS A CA 1
ATOM 625 C C . HIS A 1 89 ? -19.976 -3.229 50.583 1.00 57.56 89 HIS A C 1
ATOM 627 O O . HIS A 1 89 ? -21.102 -3.201 51.091 1.00 57.56 89 HIS A O 1
ATOM 633 N N . PRO A 1 90 ? -19.150 -4.281 50.759 1.00 48.94 90 PRO A N 1
ATOM 634 C CA . PRO A 1 90 ? -19.460 -5.300 51.747 1.00 48.94 90 PRO A CA 1
ATOM 635 C C . PRO A 1 90 ? -19.517 -4.601 53.107 1.00 48.94 90 PRO A C 1
ATOM 637 O O . PRO A 1 90 ? -18.506 -4.104 53.603 1.00 48.94 90 PRO A O 1
ATOM 640 N N . ARG A 1 91 ? -20.718 -4.499 53.686 1.00 65.44 91 ARG A N 1
ATOM 641 C CA . ARG A 1 91 ? -20.878 -4.140 55.094 1.00 65.44 91 ARG A CA 1
ATOM 642 C C . ARG A 1 91 ? -20.252 -5.275 55.899 1.00 65.44 91 ARG A C 1
ATOM 644 O O . ARG A 1 91 ? -20.899 -6.295 56.118 1.00 65.44 91 ARG A O 1
ATOM 651 N N . PHE A 1 92 ? -18.989 -5.117 56.274 1.00 45.84 92 PHE A N 1
ATOM 652 C CA . PHE A 1 92 ? -18.429 -5.873 57.384 1.00 45.84 92 PHE A CA 1
ATOM 653 C C . PHE A 1 92 ? -18.940 -5.233 58.688 1.00 45.84 92 PHE A C 1
ATOM 655 O O . PHE A 1 92 ? -18.951 -4.000 58.759 1.00 45.84 92 PHE A O 1
ATOM 662 N N . PRO A 1 93 ? -19.456 -6.039 59.636 1.00 56.69 93 PRO A N 1
ATOM 663 C CA . PRO A 1 93 ? -19.972 -5.564 60.919 1.00 56.69 93 PRO A CA 1
ATOM 664 C C . PRO A 1 93 ? -18.890 -4.925 61.793 1.00 56.69 93 PRO A C 1
ATOM 666 O O . PRO A 1 93 ? -17.712 -5.336 61.677 1.00 56.69 93 PRO A O 1
#

Sequence (93 aa):
MSRAGAAFGSLIGGSVGFAAGYFAASPIAHATDDPRFPWDRQERLNMEMNFALVGAVIGSFAGAAVGAGSCTVKQIGTAGVGELPRLSHPRFP

Foldseek 3Di:
DPPVLLVVLLVQLLVQLLVVLLVVLVVVLVVPPPVVDDDDPVVSVVSSVVSSNVSSVRRSVRSSVVSVVVVVVVVVVVVVVVPPPPPPDDPDD

Secondary structure (DSSP, 8-state):
--HHHHHHHHHHHHHHHHHHHHHHHHHHHHHT--TTS---HHHHHHHHHHHHHHHHHHHHHHHHHHHHHHHHHHHHHHHHHHTS---------

pLDDT: mean 73.47, std 13.83, range [45.84, 91.88]

Radius of gyration: 24.48 Å; chains: 1; bounding box: 42×14×88 Å